Protein AF-A0AAU2DVC1-F1 (afdb_monomer_lite)

Secondary structure (DSSP, 8-state):
--EEEEESS-TT-EEEEETTEEEE-HHHHHHHHHHHTS-EEEETTEEEE--SSTT-HHHHHHHHHHHSSSEEEEE----PPP----TT----

Foldseek 3Di:
DWKKKAAPVDRQFIWIQDPVGIDTHPQLVVQLCVQLPAWHAPDPVDDTDGAPDPRRQLSSVSSSVVRGHNMDMDDDRDDHDDPDPDPPPDDD

pLDDT: mean 86.38, std 15.85, range [40.31, 97.94]

Radius of gyration: 14.41 Å; chains: 1; bounding box: 26×22×50 Å

Sequence (92 aa):
MTWRIESRTDPERWAEYTVDGLTSDRQTAIAVKLFASGEIPLTPTGPLYAPTGDGDEVALFLASVRAIPAPSVTGQPPPVPRVTDTPGDHIF

Structure (mmCIF, N/CA/C/O backbone):
data_AF-A0AAU2DVC1-F1
#
_entry.id   AF-A0AAU2DVC1-F1
#
loop_
_atom_site.group_PDB
_atom_site.id
_atom_site.type_symbol
_atom_site.label_atom_id
_atom_site.label_alt_id
_atom_site.label_comp_id
_atom_site.label_asym_id
_atom_site.label_entity_id
_atom_site.label_seq_id
_atom_site.pdbx_PDB_ins_code
_atom_site.Cartn_x
_atom_site.Cartn_y
_atom_site.Cartn_z
_atom_site.occupancy
_atom_site.B_iso_or_equiv
_atom_site.auth_seq_id
_atom_site.auth_comp_id
_atom_site.auth_asym_id
_atom_site.auth_atom_id
_atom_site.pdbx_PDB_model_num
ATOM 1 N N . MET A 1 1 ? 2.069 10.418 -1.414 1.00 75.44 1 MET A N 1
ATOM 2 C CA . MET A 1 1 ? 0.705 10.865 -1.036 1.00 75.44 1 MET A CA 1
ATOM 3 C C . MET A 1 1 ? 0.311 10.103 0.230 1.00 75.44 1 MET A C 1
ATOM 5 O O . MET A 1 1 ? 1.184 9.433 0.767 1.00 75.44 1 MET A O 1
ATOM 9 N N . THR A 1 2 ? -0.914 10.220 0.755 1.00 93.69 2 THR A N 1
ATOM 10 C CA . THR A 1 2 ? -1.342 9.376 1.890 1.00 93.69 2 THR A CA 1
ATOM 11 C C . THR A 1 2 ? -2.583 8.592 1.503 1.00 93.69 2 THR A C 1
ATOM 13 O O . THR A 1 2 ? -3.601 9.182 1.127 1.00 93.69 2 THR A O 1
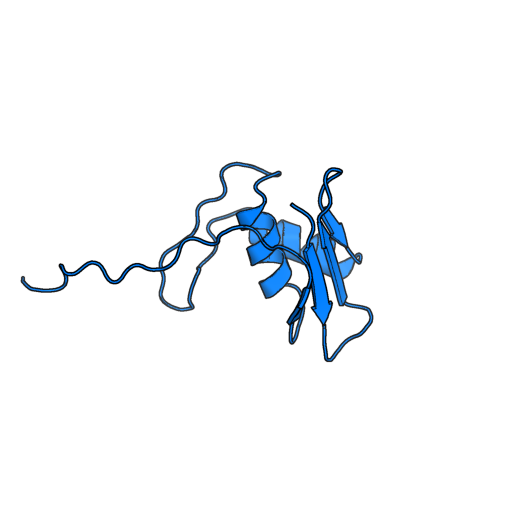ATOM 16 N N . TRP A 1 3 ? -2.500 7.269 1.590 1.00 96.25 3 TRP A N 1
ATOM 17 C CA . TRP A 1 3 ? -3.607 6.365 1.299 1.00 96.25 3 TRP A CA 1
ATOM 18 C C . TRP A 1 3 ? -3.614 5.192 2.269 1.00 96.25 3 TRP A C 1
ATOM 20 O O . TRP A 1 3 ? -2.579 4.781 2.790 1.00 96.25 3 TRP A O 1
ATOM 30 N N . ARG A 1 4 ? -4.802 4.634 2.491 1.00 97.31 4 ARG A N 1
ATOM 31 C CA . ARG A 1 4 ? -5.001 3.468 3.349 1.00 97.31 4 ARG A CA 1
ATOM 32 C C . ARG A 1 4 ? -5.939 2.482 2.676 1.00 97.31 4 ARG A C 1
ATOM 34 O O . ARG A 1 4 ? -6.946 2.876 2.086 1.00 97.31 4 ARG A O 1
ATOM 41 N N . ILE A 1 5 ? -5.591 1.207 2.759 1.00 97.94 5 ILE A N 1
ATOM 42 C CA . ILE A 1 5 ? -6.347 0.084 2.224 1.00 97.94 5 ILE A CA 1
ATOM 43 C C . ILE A 1 5 ? -6.685 -0.844 3.377 1.00 97.94 5 ILE A C 1
ATOM 45 O O . ILE A 1 5 ? -5.804 -1.270 4.119 1.00 97.94 5 ILE A O 1
ATOM 49 N N . GLU A 1 6 ? -7.959 -1.177 3.500 1.00 97.75 6 GLU A N 1
ATOM 50 C CA . GLU A 1 6 ? -8.463 -2.117 4.495 1.00 97.75 6 GLU A CA 1
ATOM 51 C C . GLU A 1 6 ? -9.321 -3.167 3.803 1.00 97.75 6 GLU A C 1
ATOM 53 O O . GLU A 1 6 ? -9.994 -2.889 2.804 1.00 97.75 6 GLU A O 1
ATOM 58 N N . SER A 1 7 ? -9.301 -4.389 4.316 1.00 97.62 7 SER A N 1
ATOM 59 C CA . SER A 1 7 ? -10.193 -5.436 3.837 1.00 97.62 7 SER A CA 1
ATOM 60 C C . SER A 1 7 ? -11.594 -5.238 4.402 1.00 97.62 7 SER A C 1
ATOM 62 O O . SER A 1 7 ? -11.793 -5.027 5.598 1.00 97.62 7 SER A O 1
ATOM 64 N N . ARG A 1 8 ? -12.601 -5.369 3.536 1.00 97.38 8 ARG A N 1
ATOM 65 C CA . ARG A 1 8 ? -14.012 -5.328 3.954 1.00 97.38 8 ARG A CA 1
ATOM 66 C C . ARG A 1 8 ? -14.490 -6.626 4.601 1.00 97.38 8 ARG A C 1
ATOM 68 O O . ARG A 1 8 ? -15.576 -6.649 5.171 1.00 97.38 8 ARG A O 1
ATOM 75 N N . THR A 1 9 ? -13.724 -7.706 4.471 1.00 97.31 9 THR A N 1
ATOM 76 C CA . THR A 1 9 ? -14.121 -9.059 4.899 1.00 97.31 9 THR A CA 1
ATOM 77 C C . THR A 1 9 ? -13.203 -9.656 5.962 1.00 97.31 9 THR A C 1
ATOM 79 O O . THR A 1 9 ? -13.517 -10.706 6.507 1.00 97.31 9 THR A O 1
ATOM 82 N N . ASP A 1 10 ? -12.072 -9.013 6.238 1.00 95.44 10 ASP A N 1
ATOM 83 C CA . ASP A 1 10 ? -11.041 -9.467 7.170 1.00 95.44 10 ASP A CA 1
ATOM 84 C C . ASP A 1 10 ? -10.394 -8.237 7.834 1.00 95.44 10 ASP A C 1
ATOM 86 O O . ASP A 1 10 ? -9.518 -7.617 7.232 1.00 95.44 10 ASP A O 1
ATOM 90 N N . PRO A 1 11 ? -10.826 -7.846 9.044 1.00 93.38 11 PRO A N 1
ATOM 91 C CA . PRO A 1 11 ? -10.386 -6.605 9.679 1.00 93.38 11 PRO A CA 1
ATOM 92 C C . PRO A 1 11 ? -8.900 -6.602 10.069 1.00 93.38 11 PRO A C 1
ATOM 94 O O . PRO A 1 11 ? -8.360 -5.540 10.371 1.00 93.38 11 PRO A O 1
ATOM 97 N N . GLU A 1 12 ? -8.222 -7.754 10.064 1.00 96.38 12 GLU A N 1
ATOM 98 C CA . GLU A 1 12 ? -6.787 -7.830 10.361 1.00 96.38 12 GLU A CA 1
ATOM 99 C C . GLU A 1 12 ? -5.918 -7.450 9.155 1.00 96.38 12 GLU A C 1
ATOM 101 O O . GLU A 1 12 ? -4.721 -7.208 9.318 1.00 96.38 12 GLU A O 1
ATOM 106 N N . ARG A 1 13 ? -6.504 -7.369 7.950 1.00 97.19 13 ARG A N 1
ATOM 107 C CA . ARG A 1 13 ? -5.786 -7.092 6.700 1.00 97.19 13 ARG A CA 1
ATOM 108 C C . ARG A 1 13 ? -5.851 -5.625 6.316 1.00 97.19 13 ARG A C 1
ATOM 110 O O . ARG A 1 13 ? -6.905 -5.126 5.912 1.00 97.19 13 ARG A O 1
ATOM 117 N N . TRP A 1 14 ? -4.707 -4.954 6.377 1.00 97.88 14 TRP A N 1
ATOM 118 C CA . TRP A 1 14 ? -4.601 -3.536 6.052 1.00 97.88 14 TRP A CA 1
ATOM 119 C C . TRP A 1 14 ? -3.200 -3.127 5.583 1.00 97.88 14 TRP A C 1
ATOM 121 O O . TRP A 1 14 ? -2.191 -3.753 5.912 1.00 97.88 14 TRP A O 1
ATOM 131 N N . ALA A 1 15 ? -3.144 -2.025 4.838 1.00 97.62 15 ALA A N 1
ATOM 132 C CA . ALA A 1 15 ? -1.922 -1.330 4.452 1.00 97.62 15 ALA A CA 1
ATOM 133 C C . ALA A 1 15 ? -2.151 0.184 4.450 1.00 97.62 15 ALA A C 1
ATOM 135 O O . ALA A 1 15 ? -3.191 0.661 4.004 1.00 97.62 15 ALA A O 1
ATOM 136 N N . GLU A 1 16 ? -1.178 0.947 4.920 1.00 97.81 16 GLU A N 1
ATOM 137 C CA . GLU A 1 16 ? -1.204 2.403 4.956 1.00 97.81 16 GLU A CA 1
ATOM 138 C C . GLU A 1 16 ? 0.120 2.952 4.454 1.00 97.81 16 GLU A C 1
ATOM 140 O O . GLU A 1 16 ? 1.191 2.568 4.924 1.00 97.81 16 GLU A O 1
ATOM 145 N N . TYR A 1 17 ? 0.034 3.862 3.498 1.00 96.81 17 TYR A N 1
ATOM 146 C CA . TYR A 1 17 ? 1.175 4.560 2.947 1.00 96.81 17 TYR A CA 1
ATOM 147 C C . TYR A 1 17 ? 1.133 6.013 3.385 1.00 96.81 17 TYR A C 1
ATOM 149 O O . TYR A 1 17 ? 0.137 6.708 3.167 1.00 96.81 17 TYR A O 1
ATOM 157 N N . THR A 1 18 ? 2.228 6.467 3.980 1.00 94.50 18 THR A N 1
ATOM 158 C CA . THR A 1 18 ? 2.447 7.855 4.385 1.00 94.50 18 THR A CA 1
ATOM 159 C C . THR A 1 18 ? 3.731 8.383 3.744 1.00 94.50 18 THR A C 1
ATOM 161 O O . THR A 1 18 ? 4.399 7.694 2.973 1.00 94.50 18 THR A O 1
ATOM 164 N N . VAL A 1 19 ? 4.116 9.614 4.089 1.00 89.50 19 VAL A N 1
ATOM 165 C CA . VAL A 1 19 ? 5.418 10.183 3.702 1.00 89.50 19 VAL A CA 1
ATOM 166 C C . VAL A 1 19 ? 6.612 9.381 4.234 1.00 89.50 19 VAL A C 1
ATOM 168 O O . VAL A 1 19 ? 7.691 9.460 3.656 1.00 89.50 19 VAL A O 1
ATOM 171 N N . ASP A 1 20 ? 6.410 8.592 5.292 1.00 89.94 20 ASP A N 1
ATOM 172 C CA . ASP A 1 20 ? 7.440 7.754 5.911 1.00 89.94 20 ASP A CA 1
ATOM 173 C C . ASP A 1 20 ? 7.518 6.352 5.276 1.00 89.94 20 ASP A C 1
ATOM 175 O O . ASP A 1 20 ? 8.387 5.552 5.625 1.00 89.94 20 ASP A O 1
ATOM 179 N N . GLY A 1 21 ? 6.626 6.052 4.325 1.00 90.88 21 GLY A N 1
ATOM 180 C CA . GLY A 1 21 ? 6.579 4.799 3.578 1.00 90.88 21 GLY A CA 1
ATOM 181 C C . GLY A 1 21 ? 5.360 3.932 3.892 1.00 90.88 21 GLY A C 1
ATOM 182 O O . GLY A 1 21 ? 4.358 4.385 4.446 1.00 90.88 21 GLY A O 1
ATOM 183 N N . LEU A 1 22 ? 5.441 2.662 3.482 1.00 95.12 22 LEU A N 1
ATOM 184 C CA . LEU A 1 22 ? 4.363 1.688 3.641 1.00 95.12 22 LEU A CA 1
ATOM 185 C C . LEU A 1 22 ? 4.448 0.972 4.994 1.00 95.12 22 LEU A C 1
ATOM 187 O O . LEU A 1 22 ? 5.442 0.314 5.306 1.00 95.12 22 LEU A O 1
ATOM 191 N N . THR A 1 23 ? 3.354 1.003 5.744 1.00 96.75 23 THR A N 1
ATOM 192 C CA . THR A 1 23 ? 3.114 0.177 6.932 1.00 96.75 23 THR A CA 1
ATOM 193 C C . THR A 1 23 ? 1.908 -0.729 6.692 1.00 96.75 23 THR A C 1
ATOM 195 O O . THR A 1 23 ? 1.036 -0.421 5.887 1.00 96.75 23 THR A O 1
ATOM 198 N N . SER A 1 24 ? 1.882 -1.910 7.302 1.00 97.12 24 SER A N 1
ATOM 199 C CA . SER A 1 24 ? 0.805 -2.890 7.108 1.00 97.12 24 SER A CA 1
ATOM 200 C C . SER A 1 24 ? 0.826 -3.944 8.208 1.00 97.12 24 SER A C 1
ATOM 202 O O . SER A 1 24 ? 1.785 -4.027 8.985 1.00 97.12 24 SER A O 1
ATOM 204 N N . ASP A 1 25 ? -0.209 -4.782 8.263 1.00 97.62 25 ASP A N 1
ATOM 205 C CA . ASP A 1 25 ? -0.138 -6.016 9.041 1.00 97.62 25 ASP A CA 1
ATOM 206 C C . ASP A 1 25 ? 0.927 -6.975 8.481 1.00 97.62 25 ASP A C 1
ATOM 208 O O . ASP A 1 25 ? 1.369 -6.885 7.331 1.00 97.62 25 ASP A O 1
ATOM 212 N N . ARG A 1 26 ? 1.341 -7.946 9.302 1.00 96.75 26 ARG A N 1
ATOM 213 C CA . ARG A 1 26 ? 2.432 -8.867 8.956 1.00 96.75 26 ARG A CA 1
ATOM 214 C C . ARG A 1 26 ? 2.160 -9.668 7.683 1.00 96.75 26 ARG A C 1
ATOM 216 O O . ARG A 1 26 ? 3.093 -9.919 6.920 1.00 96.75 26 ARG A O 1
ATOM 223 N N . GLN A 1 27 ? 0.933 -10.137 7.479 1.00 96.06 27 GLN A N 1
ATOM 224 C CA . GLN A 1 27 ? 0.622 -10.995 6.340 1.00 96.06 27 GLN A CA 1
ATOM 225 C C . GLN A 1 27 ? 0.530 -10.170 5.053 1.00 96.06 27 GLN A C 1
ATOM 227 O O . GLN A 1 27 ? 1.045 -10.604 4.020 1.00 96.06 27 GLN A O 1
ATOM 232 N N . THR A 1 28 ? -0.044 -8.969 5.119 1.00 96.38 28 THR A N 1
ATOM 233 C CA . THR A 1 28 ? -0.044 -8.015 4.003 1.00 96.38 28 THR A CA 1
ATOM 234 C C . THR A 1 28 ? 1.373 -7.574 3.650 1.00 96.38 28 THR A C 1
ATOM 236 O O . THR A 1 28 ? 1.724 -7.609 2.475 1.00 96.38 28 THR A O 1
ATOM 239 N N . ALA A 1 29 ? 2.241 -7.293 4.627 1.00 95.56 29 ALA A N 1
ATOM 240 C CA . ALA A 1 29 ? 3.640 -6.933 4.375 1.00 95.56 29 ALA A CA 1
ATOM 241 C C . ALA A 1 29 ? 4.404 -8.008 3.579 1.00 95.56 29 ALA A C 1
ATOM 243 O O . ALA A 1 29 ? 5.189 -7.689 2.685 1.00 95.56 29 ALA A O 1
ATOM 244 N N . ILE A 1 30 ? 4.182 -9.290 3.889 1.00 95.12 30 ILE A N 1
ATOM 245 C CA . ILE A 1 30 ? 4.799 -10.411 3.161 1.00 95.12 30 ILE A CA 1
ATOM 246 C C . ILE A 1 30 ? 4.257 -10.481 1.730 1.00 95.12 30 ILE A C 1
ATOM 248 O O . ILE A 1 30 ? 5.034 -10.591 0.783 1.00 95.12 30 ILE A O 1
ATOM 252 N N . ALA A 1 31 ? 2.936 -10.399 1.568 1.00 94.12 31 ALA A N 1
ATOM 253 C CA . ALA A 1 31 ? 2.292 -10.467 0.261 1.00 94.12 31 ALA A CA 1
ATOM 254 C C . ALA A 1 31 ? 2.691 -9.289 -0.640 1.00 94.12 31 ALA A C 1
ATOM 256 O O . ALA A 1 31 ? 3.020 -9.496 -1.805 1.00 94.12 31 ALA A O 1
ATOM 257 N N . VAL A 1 32 ? 2.749 -8.072 -0.096 1.00 94.50 32 VAL A N 1
ATOM 258 C CA . VAL A 1 32 ? 3.196 -6.884 -0.831 1.00 94.50 32 VAL A CA 1
ATOM 259 C C . VAL A 1 32 ? 4.624 -7.059 -1.332 1.00 94.50 32 VAL A C 1
ATOM 261 O O . VAL A 1 32 ? 4.870 -6.821 -2.508 1.00 94.50 32 VAL A O 1
ATOM 264 N N . LYS A 1 33 ? 5.550 -7.542 -0.493 1.00 92.06 33 LYS A N 1
ATOM 265 C CA . LYS A 1 33 ? 6.934 -7.810 -0.921 1.00 92.06 33 LYS A CA 1
ATOM 266 C C . LYS A 1 33 ? 7.007 -8.814 -2.071 1.00 92.06 33 LYS A C 1
ATOM 268 O O . LYS A 1 33 ? 7.810 -8.631 -2.974 1.00 92.06 33 LYS A O 1
ATOM 273 N N . LEU A 1 34 ? 6.169 -9.850 -2.044 1.00 91.19 34 LEU A N 1
ATOM 274 C CA . LEU A 1 34 ? 6.099 -10.852 -3.112 1.00 91.19 34 LEU A CA 1
AT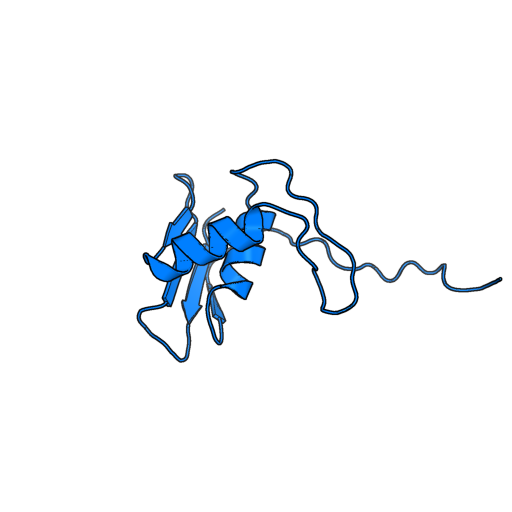OM 275 C C . LEU A 1 34 ? 5.514 -10.289 -4.412 1.00 91.19 34 LEU A C 1
ATOM 277 O O . LEU A 1 34 ? 5.946 -10.675 -5.492 1.00 91.19 34 LEU A O 1
ATOM 281 N N . PHE A 1 35 ? 4.519 -9.405 -4.326 1.00 90.19 35 PHE A N 1
ATOM 282 C CA . PHE A 1 35 ? 3.873 -8.841 -5.511 1.00 90.19 35 PHE A CA 1
ATOM 283 C C . PHE A 1 35 ? 4.626 -7.652 -6.103 1.00 90.19 35 PHE A C 1
ATOM 285 O O . PHE A 1 35 ? 4.583 -7.471 -7.313 1.00 90.19 35 PHE A O 1
ATOM 292 N N . ALA A 1 36 ? 5.318 -6.862 -5.283 1.00 89.06 36 ALA A N 1
ATOM 293 C CA . ALA A 1 36 ? 6.066 -5.689 -5.727 1.00 89.06 36 ALA A CA 1
ATOM 294 C C . ALA A 1 36 ? 7.464 -6.024 -6.280 1.00 89.06 36 ALA A C 1
ATOM 296 O O . ALA A 1 36 ? 8.096 -5.159 -6.874 1.00 89.06 36 ALA A O 1
ATOM 297 N N . SER A 1 37 ? 7.955 -7.262 -6.121 1.00 84.56 37 SER A N 1
ATOM 298 C CA . SER A 1 37 ? 9.297 -7.666 -6.572 1.00 84.56 37 SER A CA 1
ATOM 299 C C . SER A 1 37 ? 9.417 -7.932 -8.079 1.00 84.56 37 SER A C 1
ATOM 301 O O . SER A 1 37 ? 10.458 -8.402 -8.534 1.00 84.56 37 SER A O 1
ATOM 303 N N . GLY A 1 38 ? 8.358 -7.717 -8.857 1.00 85.06 38 GLY A N 1
ATOM 304 C CA . GLY A 1 38 ? 8.337 -8.002 -10.288 1.00 85.06 38 GLY A CA 1
ATOM 305 C C . GLY A 1 38 ? 7.247 -7.229 -11.014 1.00 85.06 38 GLY A C 1
ATOM 306 O O . GLY A 1 38 ? 6.561 -6.394 -10.429 1.00 85.06 38 GLY A O 1
ATOM 307 N N . GLU A 1 39 ? 7.095 -7.512 -12.304 1.00 88.19 39 GLU A N 1
ATOM 308 C CA . GLU A 1 39 ? 6.059 -6.894 -13.127 1.00 88.19 39 GLU A CA 1
ATOM 309 C C . GLU A 1 39 ? 4.655 -7.204 -12.588 1.00 88.19 39 GLU A C 1
ATOM 311 O O . GLU A 1 39 ? 4.292 -8.359 -12.341 1.00 88.19 39 GLU A O 1
ATOM 316 N N . ILE A 1 40 ? 3.847 -6.157 -12.415 1.00 87.88 40 ILE A N 1
ATOM 317 C CA . ILE A 1 40 ? 2.509 -6.247 -11.834 1.00 87.88 40 ILE A CA 1
ATOM 318 C C . ILE A 1 40 ? 1.469 -6.097 -12.946 1.00 87.88 40 ILE A C 1
ATOM 320 O O . ILE A 1 40 ? 1.386 -5.033 -13.558 1.00 87.88 40 ILE A O 1
ATOM 324 N N . PRO A 1 41 ? 0.632 -7.111 -13.219 1.00 85.00 41 PRO A N 1
ATOM 325 C CA . PRO A 1 41 ? -0.438 -6.972 -14.198 1.00 85.00 41 PRO A CA 1
ATOM 326 C C . PRO A 1 41 ? -1.494 -5.970 -13.713 1.00 85.00 41 PRO A C 1
ATOM 328 O O . PRO A 1 41 ? -2.045 -6.130 -12.622 1.00 85.00 41 PRO A O 1
ATOM 331 N N . LEU A 1 42 ? -1.791 -4.952 -14.528 1.00 84.12 42 LEU A N 1
ATOM 332 C CA . LEU A 1 42 ? -2.823 -3.948 -14.231 1.00 84.12 42 LEU A CA 1
ATOM 333 C C . LEU A 1 42 ? -4.242 -4.497 -14.427 1.00 84.12 42 LEU A C 1
ATOM 335 O O . LEU A 1 42 ? -5.181 -4.072 -13.757 1.00 84.12 42 LEU A O 1
ATOM 339 N N . THR 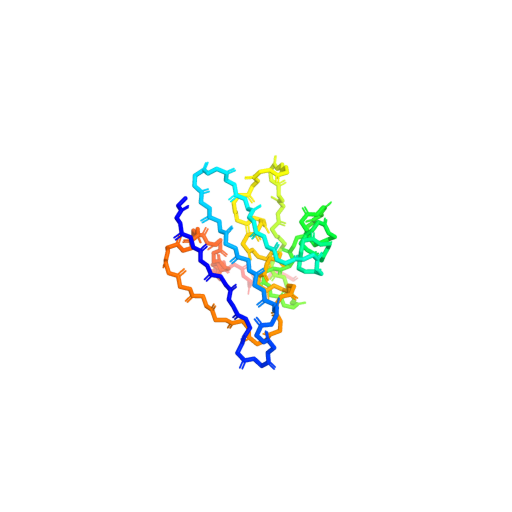A 1 43 ? -4.390 -5.475 -15.318 1.00 81.44 43 THR A N 1
ATOM 340 C CA . THR A 1 43 ? -5.595 -6.289 -15.508 1.00 81.44 43 THR A CA 1
ATOM 341 C C . THR A 1 43 ? -5.195 -7.760 -15.679 1.00 81.44 43 THR A C 1
ATOM 343 O O . THR A 1 43 ? -4.029 -8.037 -15.975 1.00 81.44 43 THR A O 1
ATOM 346 N N . PRO A 1 44 ? -6.128 -8.727 -15.555 1.00 78.25 44 PRO A N 1
ATOM 347 C CA . PRO A 1 44 ? -5.817 -10.146 -15.741 1.00 78.25 44 PRO A CA 1
ATOM 348 C C . PRO A 1 44 ? -5.153 -10.491 -17.084 1.00 78.25 44 PRO A C 1
ATOM 350 O O . PRO A 1 44 ? -4.432 -11.482 -17.156 1.00 78.25 44 PRO A O 1
ATOM 353 N N . THR A 1 45 ? -5.383 -9.690 -18.131 1.00 80.00 45 THR A N 1
ATOM 354 C CA . THR A 1 45 ? -4.875 -9.925 -19.494 1.00 80.00 45 THR A CA 1
ATOM 355 C C . THR A 1 45 ? -3.889 -8.855 -19.983 1.00 80.00 45 THR A C 1
ATOM 357 O O . THR A 1 45 ? -3.537 -8.859 -21.157 1.00 80.00 45 THR A O 1
ATOM 360 N N . GLY A 1 46 ? -3.411 -7.956 -19.113 1.00 63.59 46 GLY A N 1
ATOM 361 C CA . GLY A 1 46 ? -2.357 -6.979 -19.437 1.00 63.59 46 GLY A CA 1
ATOM 362 C C . GLY A 1 46 ? -2.657 -5.567 -18.933 1.00 63.59 46 GLY A C 1
ATOM 363 O O . GLY A 1 46 ? -3.520 -5.390 -18.077 1.00 63.59 46 GLY A O 1
ATOM 364 N N . PRO A 1 47 ? -1.990 -4.534 -19.464 1.00 82.81 47 PRO A N 1
ATOM 365 C CA . PRO A 1 47 ? -0.539 -4.446 -19.592 1.00 82.81 47 PRO A CA 1
ATOM 366 C C . PRO A 1 47 ? 0.157 -4.596 -18.225 1.00 82.81 47 PRO A C 1
ATOM 368 O O . PRO A 1 47 ? -0.477 -4.574 -17.166 1.00 82.81 47 PRO A O 1
ATOM 371 N N . LEU A 1 48 ? 1.473 -4.784 -18.259 1.00 86.44 48 LEU A N 1
ATOM 372 C CA . LEU A 1 48 ? 2.291 -4.935 -17.061 1.00 86.44 48 LEU A CA 1
ATOM 373 C C . LEU A 1 48 ? 2.808 -3.574 -16.594 1.00 86.44 48 LEU A C 1
ATOM 375 O O . LEU A 1 48 ? 3.262 -2.755 -17.390 1.00 86.44 48 LEU A O 1
ATOM 379 N N . TYR A 1 49 ? 2.738 -3.345 -15.290 1.00 88.44 49 TYR A N 1
ATOM 380 C CA . TYR A 1 49 ? 3.427 -2.261 -14.618 1.00 88.44 49 TYR A CA 1
ATOM 381 C C . TYR A 1 49 ? 4.803 -2.751 -14.173 1.00 88.44 49 TYR A C 1
ATOM 383 O O . TYR A 1 49 ? 4.889 -3.720 -13.419 1.00 88.44 49 TYR A O 1
ATOM 391 N N . ALA A 1 50 ? 5.864 -2.088 -14.626 1.00 89.56 50 ALA A N 1
ATOM 392 C CA . ALA A 1 50 ? 7.229 -2.372 -14.204 1.00 89.56 50 ALA A CA 1
ATOM 393 C C . ALA A 1 50 ? 7.621 -1.417 -13.060 1.00 89.56 50 ALA A C 1
ATOM 395 O O . ALA A 1 50 ? 7.712 -0.210 -13.305 1.00 89.56 50 ALA A O 1
ATOM 396 N N . PRO A 1 51 ? 7.843 -1.916 -11.828 1.00 90.31 51 PRO A N 1
ATOM 397 C CA . PRO A 1 51 ? 8.295 -1.085 -10.717 1.00 90.31 51 PRO A CA 1
ATOM 398 C C . PRO A 1 51 ? 9.650 -0.434 -11.003 1.00 90.31 51 PRO A C 1
ATOM 400 O O . PRO A 1 51 ? 10.560 -1.066 -11.539 1.00 90.31 51 PRO A O 1
ATOM 403 N N . THR A 1 52 ? 9.809 0.821 -10.595 1.00 88.69 52 THR A N 1
ATOM 404 C CA . THR A 1 52 ? 11.068 1.572 -10.736 1.00 88.69 52 THR A CA 1
ATOM 405 C C . THR A 1 52 ? 12.050 1.346 -9.579 1.00 88.69 52 THR A C 1
ATOM 407 O O . THR A 1 52 ? 13.212 1.741 -9.670 1.00 88.69 52 THR A O 1
ATOM 410 N N . GLY A 1 53 ? 11.607 0.683 -8.506 1.00 86.12 53 GLY A N 1
ATOM 411 C CA . GLY A 1 53 ? 12.408 0.293 -7.343 1.00 86.12 53 GLY A CA 1
ATOM 412 C C . GLY A 1 53 ? 11.541 -0.052 -6.126 1.00 86.12 53 GLY A C 1
ATOM 413 O O . GLY A 1 53 ? 10.317 0.047 -6.178 1.00 86.12 53 GLY A O 1
ATOM 414 N N . ASP A 1 54 ? 12.174 -0.411 -5.005 1.00 82.44 54 ASP A N 1
ATOM 415 C CA . ASP A 1 54 ? 11.491 -0.884 -3.782 1.00 82.44 54 ASP A CA 1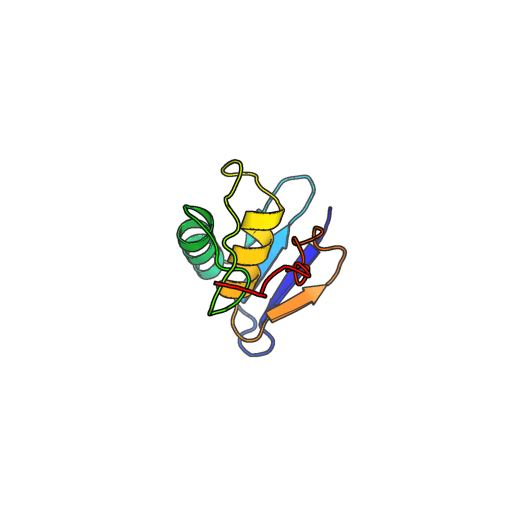
ATOM 416 C C . ASP A 1 54 ? 10.546 0.151 -3.139 1.00 82.44 54 ASP A C 1
ATOM 418 O O . ASP A 1 54 ? 9.641 -0.205 -2.384 1.00 82.44 54 ASP A O 1
ATOM 422 N N . GLY A 1 55 ? 10.764 1.438 -3.419 1.00 84.81 55 GLY A N 1
ATOM 423 C CA . GLY A 1 55 ? 9.953 2.554 -2.922 1.00 84.81 55 GLY A CA 1
ATOM 424 C C . GLY A 1 55 ? 8.899 3.057 -3.907 1.00 84.81 55 GLY A C 1
ATOM 425 O O . GLY A 1 55 ? 8.306 4.105 -3.659 1.00 84.81 55 GLY A O 1
ATOM 426 N N . ASP A 1 56 ? 8.695 2.369 -5.031 1.00 91.44 56 ASP A N 1
ATOM 427 C CA . ASP A 1 56 ? 7.744 2.785 -6.057 1.00 91.44 56 ASP A CA 1
ATOM 428 C C . ASP A 1 56 ? 6.308 2.783 -5.504 1.00 91.44 56 ASP A C 1
ATOM 430 O O . ASP A 1 56 ? 5.712 1.735 -5.251 1.00 91.44 56 ASP A O 1
ATOM 434 N N . GLU A 1 57 ? 5.748 3.980 -5.301 1.00 91.88 57 GLU A N 1
ATOM 435 C CA . GLU A 1 57 ? 4.433 4.171 -4.678 1.00 91.88 57 GLU A CA 1
ATOM 436 C C . GLU A 1 57 ? 3.315 3.463 -5.460 1.00 91.88 57 GLU A C 1
ATOM 438 O O . GLU A 1 57 ? 2.398 2.906 -4.852 1.00 91.88 57 GLU A O 1
ATOM 443 N N . VAL A 1 58 ? 3.392 3.431 -6.795 1.00 92.62 58 VAL A N 1
ATOM 444 C CA . VAL A 1 58 ? 2.390 2.764 -7.638 1.00 92.62 58 VAL A CA 1
ATOM 445 C C . VAL A 1 58 ? 2.513 1.251 -7.495 1.00 92.62 58 VAL A C 1
ATOM 447 O O . VAL A 1 58 ? 1.493 0.579 -7.323 1.00 92.62 58 VAL A O 1
ATOM 450 N N . ALA A 1 59 ? 3.735 0.710 -7.499 1.00 93.50 59 ALA A N 1
ATOM 451 C CA . ALA A 1 59 ? 3.955 -0.718 -7.271 1.00 93.50 59 ALA A CA 1
ATOM 452 C C . ALA A 1 59 ? 3.431 -1.154 -5.897 1.00 93.50 59 ALA A C 1
ATOM 454 O O . ALA A 1 59 ? 2.697 -2.139 -5.793 1.00 93.50 59 ALA A O 1
ATOM 455 N N . LEU A 1 60 ? 3.752 -0.388 -4.850 1.00 94.81 60 LEU A N 1
ATOM 456 C CA . LEU A 1 60 ? 3.303 -0.647 -3.482 1.00 94.81 60 LEU A CA 1
ATOM 457 C C . LEU A 1 60 ? 1.779 -0.577 -3.364 1.00 94.81 60 LEU A C 1
ATOM 459 O O . LEU A 1 60 ? 1.178 -1.433 -2.710 1.00 94.81 60 LEU A O 1
ATOM 463 N N . PHE A 1 61 ? 1.140 0.389 -4.024 1.00 95.06 61 PHE A N 1
ATOM 464 C CA . PHE A 1 61 ? -0.315 0.496 -4.063 1.00 95.06 61 PHE A CA 1
ATOM 465 C C . PHE A 1 61 ? -0.960 -0.720 -4.742 1.00 95.06 61 PHE A C 1
ATOM 467 O O . PHE A 1 61 ? -1.816 -1.376 -4.146 1.00 95.06 61 PHE A O 1
ATOM 474 N N . LEU A 1 62 ? -0.522 -1.077 -5.953 1.00 94.06 62 LEU A N 1
ATOM 475 C CA . LEU A 1 62 ? -1.061 -2.217 -6.705 1.00 94.06 62 LEU A CA 1
ATOM 476 C C . LEU A 1 62 ? -0.851 -3.547 -5.973 1.00 94.06 62 LEU A C 1
ATOM 478 O O . LEU A 1 62 ? -1.767 -4.369 -5.884 1.00 94.06 62 LEU A O 1
ATOM 482 N N . ALA A 1 63 ? 0.338 -3.744 -5.405 1.00 94.56 63 ALA A N 1
ATOM 483 C CA . ALA A 1 63 ? 0.659 -4.909 -4.595 1.00 94.56 63 ALA A CA 1
ATOM 484 C C . ALA A 1 63 ? -0.236 -4.993 -3.349 1.00 94.56 63 ALA A C 1
ATOM 486 O O . ALA A 1 63 ? -0.713 -6.077 -3.015 1.00 94.56 63 ALA A O 1
ATOM 487 N N . SER A 1 64 ? -0.522 -3.861 -2.700 1.00 95.81 64 SER A N 1
ATOM 488 C CA . SER A 1 64 ? -1.393 -3.801 -1.518 1.00 95.81 64 SER A CA 1
ATOM 489 C C . SER A 1 64 ? -2.854 -4.101 -1.862 1.00 95.81 64 SER A C 1
ATOM 491 O O . SER A 1 64 ? -3.490 -4.898 -1.173 1.00 95.81 64 SER A O 1
ATOM 493 N N . VAL A 1 65 ? -3.373 -3.555 -2.969 1.00 94.75 65 VAL A N 1
ATOM 494 C CA . VAL A 1 65 ? -4.718 -3.881 -3.487 1.00 94.75 65 VAL A CA 1
ATOM 495 C C . VAL A 1 65 ? -4.848 -5.376 -3.782 1.00 94.75 65 VAL A C 1
ATOM 497 O O . VAL A 1 65 ? -5.890 -5.968 -3.518 1.00 94.75 65 VAL A O 1
ATOM 500 N N . ARG A 1 66 ? -3.793 -6.008 -4.307 1.00 92.88 66 ARG A N 1
ATOM 501 C CA . ARG A 1 66 ? -3.783 -7.449 -4.593 1.00 92.88 66 ARG A CA 1
ATOM 502 C C . ARG A 1 66 ? -3.636 -8.313 -3.338 1.00 92.88 66 ARG A C 1
ATOM 504 O O . ARG A 1 66 ? -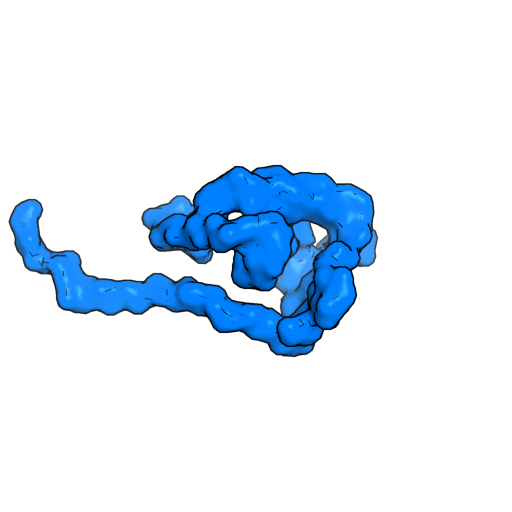4.173 -9.417 -3.296 1.00 92.88 66 ARG A O 1
ATOM 511 N N . ALA A 1 67 ? -2.889 -7.841 -2.343 1.00 95.12 67 ALA A N 1
ATOM 512 C CA . ALA A 1 67 ? -2.627 -8.557 -1.097 1.00 95.12 67 ALA A CA 1
ATOM 513 C C . ALA A 1 67 ? -3.830 -8.593 -0.149 1.00 95.12 67 ALA A C 1
ATOM 515 O O . ALA A 1 67 ? -3.995 -9.563 0.594 1.00 95.12 67 ALA A O 1
ATOM 516 N N . ILE A 1 68 ? -4.648 -7.544 -0.162 1.00 96.50 68 ILE A N 1
ATOM 517 C CA . ILE A 1 68 ? -5.760 -7.370 0.769 1.00 96.50 68 ILE A CA 1
ATOM 518 C C . ILE A 1 68 ? -7.046 -7.908 0.123 1.00 96.50 68 ILE A C 1
ATOM 520 O O . ILE A 1 68 ? -7.434 -7.437 -0.946 1.00 96.50 68 ILE A O 1
ATOM 524 N N . PRO A 1 69 ? -7.741 -8.881 0.742 1.00 95.06 69 PRO A N 1
ATOM 525 C CA . PRO A 1 69 ? -9.000 -9.390 0.209 1.00 95.06 69 PRO A CA 1
ATOM 526 C C . PRO A 1 69 ? -10.098 -8.322 0.275 1.00 95.06 69 PRO A C 1
ATOM 528 O O . PRO A 1 69 ? -10.169 -7.547 1.223 1.00 95.06 69 PRO A O 1
ATOM 531 N N . ALA A 1 70 ? -10.972 -8.293 -0.735 1.00 95.50 70 ALA A N 1
ATOM 532 C CA . ALA A 1 70 ? -12.084 -7.340 -0.833 1.00 95.50 70 ALA A CA 1
ATOM 533 C C . ALA A 1 70 ? -11.698 -5.888 -0.443 1.00 95.50 70 ALA A C 1
ATOM 535 O O . ALA A 1 70 ? -12.380 -5.280 0.394 1.00 95.50 70 ALA A O 1
ATOM 536 N N . PRO A 1 71 ? -10.629 -5.322 -1.038 1.00 96.56 71 PRO A N 1
ATOM 537 C CA . PRO A 1 71 ? -10.003 -4.102 -0.545 1.00 96.56 71 PRO A CA 1
ATOM 538 C C . PRO A 1 71 ? -10.947 -2.900 -0.655 1.00 96.56 71 PRO A C 1
ATOM 540 O O . PRO A 1 71 ? -11.752 -2.793 -1.587 1.00 96.56 71 PRO A O 1
ATOM 543 N N . SER A 1 72 ? -10.831 -1.986 0.302 1.00 96.94 72 SER A N 1
ATOM 544 C CA . SER A 1 72 ? -11.451 -0.665 0.318 1.00 96.94 72 SER A CA 1
ATOM 545 C C . SER A 1 72 ? -10.356 0.377 0.480 1.00 96.94 72 SER A C 1
ATOM 547 O O . SER A 1 72 ? -9.579 0.309 1.429 1.00 96.94 72 SER A O 1
ATOM 549 N N . VAL A 1 73 ? -10.282 1.326 -0.451 1.00 96.88 73 VAL A N 1
ATOM 550 C CA . VAL A 1 73 ? -9.232 2.351 -0.489 1.00 96.88 73 VAL A CA 1
ATOM 551 C C . VAL A 1 73 ? -9.789 3.678 0.015 1.00 96.88 73 VAL A C 1
ATOM 553 O O . VAL A 1 73 ? -10.867 4.103 -0.398 1.00 96.88 73 VAL A O 1
ATOM 556 N N . THR A 1 74 ? -9.030 4.349 0.873 1.00 96.75 74 THR A N 1
ATOM 557 C CA . THR A 1 74 ? -9.297 5.706 1.364 1.00 96.75 74 THR A CA 1
ATOM 558 C C . THR A 1 74 ? -8.066 6.599 1.183 1.00 96.75 74 THR A C 1
ATOM 560 O O . THR A 1 74 ? -6.946 6.110 1.015 1.00 96.75 74 THR A O 1
ATOM 563 N N . GLY A 1 75 ? -8.269 7.919 1.202 1.00 94.75 75 GLY A N 1
ATOM 564 C CA . GLY A 1 75 ? -7.209 8.903 0.975 1.00 94.75 75 GLY A CA 1
ATOM 565 C C . GLY A 1 75 ? -6.947 9.163 -0.508 1.00 94.75 75 GLY A C 1
ATOM 566 O O . GLY A 1 75 ? -7.870 9.136 -1.324 1.00 94.75 75 GLY A O 1
ATOM 567 N N . GLN A 1 76 ? -5.691 9.447 -0.847 1.00 94.06 76 GLN A N 1
ATOM 568 C CA . GLN A 1 76 ? -5.275 9.819 -2.195 1.00 94.06 76 GLN A CA 1
ATOM 569 C C . GLN A 1 76 ? -4.276 8.789 -2.744 1.00 94.06 76 GLN A C 1
ATOM 571 O O . GLN A 1 76 ? -3.071 8.935 -2.523 1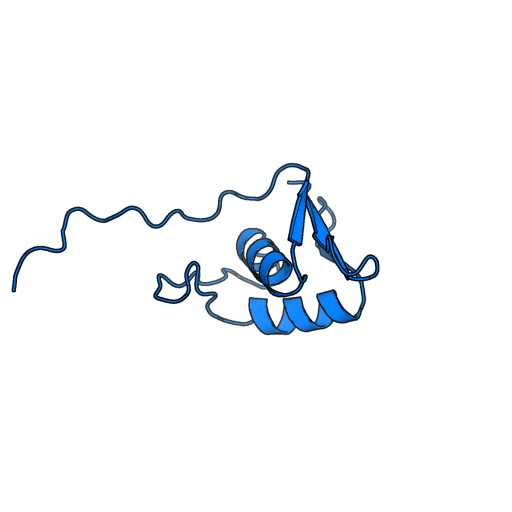.00 94.06 76 GLN A O 1
ATOM 576 N N . PRO A 1 77 ? -4.757 7.732 -3.427 1.00 92.62 77 PRO A N 1
ATOM 577 C CA . PRO A 1 77 ? -3.879 6.758 -4.060 1.00 92.62 77 PRO A CA 1
ATOM 578 C C . PRO A 1 77 ? -3.098 7.395 -5.220 1.00 92.62 77 PRO A C 1
ATOM 580 O O . PRO A 1 77 ? -3.569 8.373 -5.818 1.00 92.62 77 PRO A O 1
ATOM 583 N N . PRO A 1 78 ? -1.924 6.844 -5.568 1.00 90.88 78 PRO A N 1
ATOM 584 C CA . PRO A 1 78 ? -1.149 7.333 -6.695 1.00 90.88 78 PRO A CA 1
ATOM 585 C C . PRO A 1 78 ? -1.914 7.125 -8.015 1.00 90.88 78 PRO A C 1
ATOM 587 O O . PRO A 1 78 ? -2.750 6.219 -8.127 1.00 90.88 78 PRO A O 1
ATOM 590 N N . PRO A 1 79 ? -1.633 7.935 -9.049 1.00 87.44 79 PRO A N 1
ATOM 591 C CA . PRO A 1 79 ? -2.220 7.742 -10.365 1.00 87.44 79 PRO A CA 1
ATOM 592 C C . PRO A 1 79 ? -1.674 6.454 -10.994 1.00 87.44 79 PRO A C 1
ATOM 594 O O . PRO A 1 79 ? -0.562 6.418 -11.516 1.00 87.44 79 PRO A O 1
ATOM 597 N N . VAL A 1 80 ? -2.472 5.389 -10.958 1.00 84.88 80 VAL A N 1
ATOM 598 C CA . VAL A 1 80 ? -2.160 4.147 -11.673 1.00 84.88 80 VAL A CA 1
ATOM 599 C C . VAL A 1 80 ? -2.267 4.407 -13.180 1.00 84.88 80 VAL A C 1
ATOM 601 O O . VAL A 1 80 ? -3.267 5.001 -13.611 1.00 84.88 80 VAL A O 1
ATOM 604 N N . PRO A 1 81 ? -1.287 3.968 -13.995 1.00 78.38 81 PRO A N 1
ATOM 605 C CA . PRO A 1 81 ? -1.394 4.040 -15.443 1.00 78.38 81 PRO A CA 1
ATOM 606 C C . PRO A 1 81 ? -2.704 3.409 -15.901 1.00 78.38 81 PRO A C 1
ATOM 608 O O . PRO A 1 81 ? -3.000 2.253 -15.604 1.00 78.38 81 PRO A O 1
ATOM 611 N N . ARG A 1 82 ? -3.527 4.185 -16.601 1.00 69.12 82 ARG A N 1
ATOM 612 C CA . ARG A 1 82 ? -4.726 3.637 -17.227 1.00 69.12 82 ARG A CA 1
ATOM 613 C C . ARG A 1 82 ? -4.288 2.960 -18.510 1.00 69.12 82 ARG A C 1
ATOM 615 O O . ARG A 1 82 ? -3.476 3.518 -19.243 1.00 69.12 82 ARG A O 1
ATOM 622 N N . VAL A 1 83 ? -4.844 1.784 -18.781 1.00 59.62 83 VAL A N 1
ATOM 623 C CA . VAL A 1 83 ? -4.786 1.197 -20.118 1.00 59.62 83 VAL A CA 1
ATOM 624 C C . VAL A 1 83 ? -5.534 2.167 -21.022 1.00 59.62 83 VAL A C 1
ATOM 626 O O . VAL A 1 83 ? -6.760 2.182 -21.053 1.00 59.62 83 VAL A O 1
ATOM 629 N N . THR A 1 84 ? -4.819 3.084 -21.661 1.00 50.97 84 THR A N 1
ATOM 630 C CA . THR A 1 84 ? -5.382 3.800 -22.792 1.00 50.97 84 THR A CA 1
ATOM 631 C C . THR A 1 84 ? -5.509 2.760 -23.886 1.00 50.97 84 THR A C 1
ATOM 633 O O . THR A 1 84 ? -4.482 2.249 -24.340 1.00 50.97 84 THR A O 1
ATOM 636 N N . ASP A 1 85 ? -6.745 2.425 -24.269 1.00 43.09 85 ASP A N 1
ATOM 637 C CA . ASP A 1 85 ? -7.020 1.819 -25.569 1.00 43.09 85 ASP A CA 1
ATOM 638 C C . ASP A 1 85 ? -6.188 2.593 -26.583 1.00 43.09 85 ASP A C 1
ATOM 640 O O . ASP A 1 85 ? -6.425 3.777 -26.828 1.00 43.09 85 ASP A O 1
ATOM 644 N N . THR A 1 86 ? -5.132 1.972 -27.092 1.00 43.31 86 THR A N 1
ATOM 645 C CA . THR A 1 86 ? -4.407 2.558 -28.207 1.00 43.31 86 THR A CA 1
ATOM 646 C C . THR A 1 86 ? -5.338 2.374 -29.401 1.00 43.31 86 THR A C 1
ATOM 648 O O . THR A 1 86 ? -5.635 1.225 -29.735 1.00 43.31 86 THR A O 1
ATOM 651 N N . PRO A 1 87 ? -5.835 3.444 -30.052 1.00 41.41 87 PRO A N 1
ATOM 652 C CA . PRO A 1 87 ? -6.500 3.295 -31.333 1.00 41.41 87 PRO A CA 1
ATOM 653 C C . PRO A 1 87 ? -5.408 2.917 -32.334 1.00 41.41 87 PRO A C 1
ATOM 655 O O . PRO A 1 87 ? -4.701 3.767 -32.868 1.00 41.41 87 PRO A O 1
ATOM 658 N N . GLY A 1 88 ? -5.203 1.616 -32.485 1.00 43.59 88 GLY A N 1
ATOM 659 C CA . GLY A 1 88 ? -4.141 1.043 -33.302 1.00 43.59 88 GLY A CA 1
ATOM 660 C C . GLY A 1 88 ? -4.252 -0.465 -33.493 1.00 43.59 88 GLY A C 1
ATOM 661 O O . GLY A 1 88 ? -3.494 -1.007 -34.288 1.00 43.59 88 GLY A O 1
ATOM 662 N N . ASP A 1 89 ? -5.208 -1.138 -32.840 1.00 43.22 89 ASP A N 1
ATOM 663 C CA . ASP A 1 89 ? -5.491 -2.554 -33.087 1.00 43.22 89 ASP A CA 1
ATOM 664 C C . ASP A 1 89 ? -6.366 -2.718 -34.341 1.00 43.22 89 ASP A C 1
ATOM 666 O O . ASP A 1 89 ? -7.541 -3.079 -34.306 1.00 43.22 89 ASP A O 1
ATOM 670 N N . HIS A 1 90 ? -5.787 -2.356 -35.481 1.00 43.69 90 HIS A N 1
ATOM 671 C CA . HIS A 1 90 ? -6.273 -2.718 -36.800 1.00 43.69 90 HIS A CA 1
ATOM 672 C C . HIS A 1 90 ? -5.064 -3.035 -37.692 1.00 43.69 90 HIS A C 1
ATOM 674 O O . HIS A 1 90 ? -4.316 -2.131 -38.056 1.00 43.69 90 HIS A O 1
ATOM 680 N N . ILE A 1 91 ? -5.018 -4.301 -38.144 1.00 40.31 91 ILE A N 1
ATOM 681 C CA . ILE A 1 91 ? -4.271 -4.833 -39.304 1.00 40.31 91 ILE A CA 1
ATOM 682 C C . ILE A 1 91 ? -2.789 -5.134 -38.954 1.00 40.31 91 ILE A C 1
ATOM 684 O O . ILE A 1 91 ? -2.057 -4.244 -38.540 1.00 40.31 91 ILE A O 1
ATOM 688 N N . PHE A 1 92 ? -2.288 -6.378 -39.004 1.00 41.50 92 PHE A N 1
ATOM 689 C CA . PHE A 1 92 ? -2.313 -7.379 -40.086 1.00 41.50 92 PHE A CA 1
ATOM 690 C C . PHE A 1 92 ? -2.451 -8.821 -39.582 1.00 41.50 92 PHE A C 1
ATOM 692 O O . PHE A 1 92 ? -1.821 -9.149 -38.553 1.00 41.50 92 PHE A O 1
#